Protein AF-A0A5M3XUG5-F1 (afdb_monomer_lite)

Structure (mmCIF, N/CA/C/O backbone):
data_AF-A0A5M3XUG5-F1
#
_entry.id   AF-A0A5M3XUG5-F1
#
loop_
_atom_site.group_PDB
_atom_site.id
_atom_site.type_symbol
_atom_site.label_atom_id
_atom_site.label_alt_id
_atom_site.label_comp_id
_atom_site.label_asym_id
_atom_site.label_entity_id
_atom_site.label_seq_id
_atom_site.pdbx_PDB_ins_code
_atom_site.Cartn_x
_atom_site.Cartn_y
_atom_site.Cartn_z
_atom_site.occupancy
_atom_site.B_iso_or_equiv
_atom_site.auth_seq_id
_atom_site.auth_comp_id
_atom_site.auth_asym_id
_atom_site.auth_atom_id
_atom_site.pdbx_PDB_model_num
ATOM 1 N N . MET A 1 1 ? 6.558 -25.273 -29.918 1.00 44.00 1 MET A N 1
ATOM 2 C CA . MET A 1 1 ? 5.511 -25.042 -28.904 1.00 44.00 1 MET A CA 1
ATOM 3 C C . MET A 1 1 ? 6.006 -23.908 -28.033 1.00 44.00 1 MET A C 1
ATOM 5 O O . MET A 1 1 ? 7.021 -24.093 -27.374 1.00 44.00 1 MET A O 1
ATOM 9 N N . ALA A 1 2 ? 5.424 -22.714 -28.154 1.00 50.59 2 ALA A N 1
ATOM 10 C CA . ALA A 1 2 ? 5.779 -21.610 -27.267 1.00 50.59 2 ALA A CA 1
ATOM 11 C C . ALA A 1 2 ? 5.319 -22.002 -25.861 1.00 50.59 2 ALA A C 1
ATOM 13 O O . ALA A 1 2 ? 4.188 -22.458 -25.713 1.00 50.59 2 ALA A O 1
ATOM 14 N N . ALA A 1 3 ? 6.206 -21.914 -24.871 1.00 52.91 3 ALA A N 1
ATOM 15 C CA . ALA A 1 3 ? 5.811 -22.094 -23.484 1.00 52.91 3 ALA A CA 1
ATOM 16 C C . ALA A 1 3 ? 4.687 -21.092 -23.202 1.00 52.91 3 ALA A C 1
ATOM 18 O O . ALA A 1 3 ? 4.882 -19.890 -23.382 1.00 52.91 3 ALA A O 1
ATOM 19 N N . GLU A 1 4 ? 3.509 -21.599 -22.851 1.00 58.75 4 GLU A N 1
ATOM 20 C CA . GLU A 1 4 ? 2.359 -20.803 -22.435 1.00 58.75 4 GLU A CA 1
ATOM 21 C C . GLU A 1 4 ? 2.737 -20.110 -21.121 1.00 58.75 4 GLU A C 1
ATOM 23 O O . GLU A 1 4 ? 2.562 -20.645 -20.029 1.00 58.75 4 GLU A O 1
ATOM 28 N N . GLY A 1 5 ? 3.396 -18.958 -21.240 1.00 61.34 5 GLY A N 1
ATOM 29 C CA . GLY A 1 5 ? 3.752 -18.118 -20.110 1.00 61.34 5 GLY A CA 1
ATOM 30 C C . GLY A 1 5 ? 2.484 -17.567 -19.474 1.00 61.34 5 GLY A C 1
ATOM 31 O O . GLY A 1 5 ? 1.532 -17.203 -20.165 1.00 61.34 5 GLY A O 1
ATOM 32 N N . THR A 1 6 ? 2.465 -17.497 -18.149 1.00 76.12 6 THR A N 1
ATOM 33 C CA . THR A 1 6 ? 1.439 -16.745 -17.434 1.00 76.12 6 THR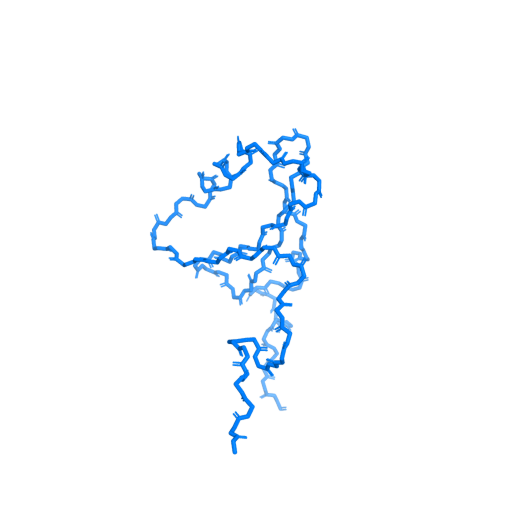 A CA 1
ATOM 34 C C . THR A 1 6 ? 1.535 -15.267 -17.832 1.00 76.12 6 THR A C 1
ATOM 36 O O . THR A 1 6 ? 2.577 -14.799 -18.303 1.00 76.12 6 THR A O 1
ATOM 39 N N . ALA A 1 7 ? 0.477 -14.486 -17.584 1.00 77.31 7 ALA A N 1
ATOM 40 C CA . ALA A 1 7 ? 0.508 -13.025 -17.755 1.00 77.31 7 ALA A CA 1
ATOM 41 C C . ALA A 1 7 ? 1.603 -12.330 -16.908 1.00 77.31 7 ALA A C 1
ATOM 43 O O . ALA A 1 7 ? 1.855 -11.142 -17.074 1.00 77.31 7 ALA A O 1
ATOM 44 N N . TRP A 1 8 ? 2.275 -13.082 -16.031 1.00 80.88 8 TRP A N 1
ATOM 45 C CA . TRP A 1 8 ? 3.360 -12.648 -15.159 1.00 80.88 8 TRP A CA 1
ATOM 46 C C . TRP A 1 8 ? 4.758 -12.885 -15.751 1.00 80.88 8 TRP A C 1
ATOM 48 O O . TRP A 1 8 ? 5.752 -12.784 -15.038 1.00 80.88 8 TRP A O 1
ATOM 58 N N . GLY A 1 9 ? 4.859 -13.221 -17.042 1.00 77.00 9 GLY A N 1
ATOM 59 C CA . GLY A 1 9 ? 6.145 -13.311 -17.744 1.00 77.00 9 GLY A CA 1
ATOM 60 C C . GLY A 1 9 ? 6.981 -14.547 -17.391 1.00 77.00 9 GLY A C 1
ATOM 61 O O 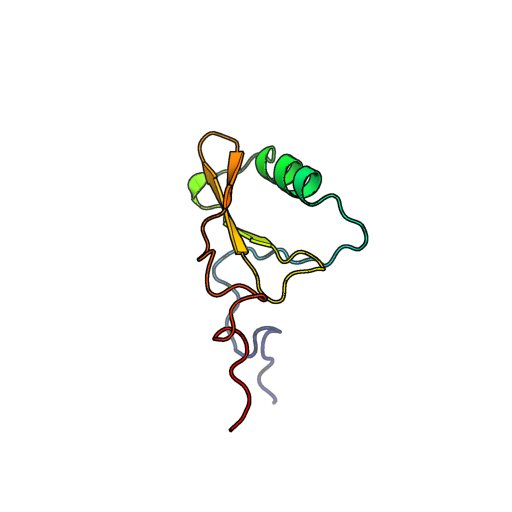. GLY A 1 9 ? 8.186 -14.571 -17.629 1.00 77.00 9 GLY A O 1
ATOM 62 N N . GLY A 1 10 ? 6.359 -15.588 -16.837 1.00 81.12 10 GLY A N 1
ATOM 63 C CA . GLY A 1 10 ? 7.019 -16.838 -16.469 1.00 81.12 10 GLY A CA 1
ATOM 64 C C . GLY A 1 10 ? 6.028 -17.992 -16.352 1.00 81.12 10 GLY A C 1
ATOM 65 O O . GLY A 1 10 ? 4.872 -17.874 -16.731 1.00 81.12 10 GLY A O 1
ATOM 66 N N . TRP A 1 11 ? 6.467 -19.131 -15.824 1.00 81.69 11 TRP A N 1
ATOM 67 C CA . TRP A 1 11 ? 5.595 -20.299 -15.613 1.00 81.69 11 TRP A CA 1
ATOM 68 C C . TRP A 1 11 ? 4.912 -20.302 -14.238 1.00 81.69 11 TRP A C 1
ATOM 70 O O . TRP A 1 11 ? 4.137 -21.204 -13.929 1.00 81.69 11 TRP A O 1
ATOM 80 N N . LYS A 1 12 ? 5.223 -19.315 -13.392 1.00 78.88 12 LYS A N 1
ATOM 81 C CA . LYS A 1 12 ? 4.692 -19.203 -12.035 1.00 78.88 12 LYS A CA 1
ATOM 82 C C . LYS A 1 12 ? 3.538 -18.209 -11.965 1.00 78.88 12 LYS A C 1
ATOM 84 O O . LYS A 1 12 ? 3.460 -17.258 -12.745 1.00 78.88 12 LYS A O 1
ATOM 89 N N . TYR A 1 13 ? 2.672 -18.454 -10.992 1.00 82.75 13 TYR A N 1
ATOM 90 C CA . TYR A 1 13 ? 1.614 -17.554 -10.555 1.00 82.75 13 TYR A CA 1
ATOM 91 C C . TYR A 1 13 ? 2.037 -16.867 -9.248 1.00 82.75 13 TYR A C 1
ATOM 93 O O . TYR A 1 13 ? 2.928 -17.385 -8.566 1.00 82.75 13 TYR A O 1
ATOM 101 N N . PRO A 1 14 ? 1.424 -15.726 -8.893 1.00 81.12 14 PRO A N 1
ATOM 102 C CA . PRO A 1 14 ? 1.621 -15.102 -7.593 1.00 81.12 14 PRO A CA 1
ATOM 103 C C . PRO A 1 14 ? 1.349 -16.090 -6.454 1.00 81.12 14 PRO A C 1
ATOM 105 O O . PRO A 1 14 ? 0.416 -16.889 -6.519 1.00 81.12 14 PRO A O 1
ATOM 108 N N . GLU A 1 15 ? 2.157 -16.024 -5.398 1.00 86.75 15 GLU A N 1
ATOM 109 C CA . GLU A 1 15 ? 1.966 -16.842 -4.189 1.00 86.75 15 GLU A CA 1
ATOM 110 C C . GLU A 1 15 ? 0.856 -16.291 -3.273 1.00 86.75 15 GLU A C 1
ATOM 112 O O . GLU A 1 15 ? 0.529 -16.891 -2.250 1.00 86.75 15 GLU A O 1
ATOM 117 N N . CYS A 1 16 ? 0.265 -15.153 -3.643 1.00 82.69 16 CYS A N 1
ATOM 118 C CA . CYS A 1 16 ? -0.838 -14.502 -2.955 1.00 82.69 16 CYS A CA 1
ATOM 119 C C . CYS A 1 16 ? -1.881 -13.984 -3.950 1.00 82.69 16 CYS A C 1
ATOM 121 O O . CYS A 1 16 ? -1.606 -13.805 -5.137 1.00 82.69 16 CYS A O 1
ATOM 123 N N . ASP A 1 17 ? -3.080 -13.712 -3.447 1.00 84.81 17 ASP A N 1
ATOM 124 C CA . ASP A 1 17 ? -4.103 -13.036 -4.229 1.00 84.81 17 ASP A CA 1
ATOM 125 C C . ASP A 1 17 ? -3.705 -11.572 -4.464 1.00 84.81 17 ASP A C 1
ATOM 127 O O . ASP A 1 17 ? -3.346 -10.849 -3.531 1.00 84.81 17 ASP A O 1
ATOM 131 N N . VAL A 1 18 ? -3.784 -11.137 -5.722 1.00 86.94 18 VAL A N 1
ATOM 132 C CA . VAL A 1 18 ? -3.517 -9.756 -6.130 1.00 86.94 18 VAL A CA 1
ATOM 133 C C . VAL A 1 18 ? -4.781 -9.181 -6.749 1.00 86.94 18 VAL A C 1
ATOM 135 O O . VAL A 1 18 ? -5.306 -9.716 -7.727 1.00 86.94 18 VAL A O 1
ATOM 138 N N . TRP A 1 19 ? -5.239 -8.061 -6.200 1.00 88.12 19 TRP A N 1
ATOM 139 C CA . TRP A 1 19 ? -6.322 -7.259 -6.759 1.00 88.12 19 TRP A CA 1
ATOM 140 C C . TRP A 1 19 ? -5.758 -5.908 -7.179 1.00 88.12 19 TRP A C 1
ATOM 142 O O . TRP A 1 19 ? -5.077 -5.251 -6.395 1.00 88.12 19 TRP A O 1
ATOM 152 N N . ALA A 1 20 ? -6.036 -5.502 -8.415 1.00 89.88 20 ALA A N 1
ATOM 153 C CA . ALA A 1 20 ? -5.567 -4.244 -8.978 1.00 89.88 20 ALA A CA 1
ATOM 154 C C . ALA A 1 20 ? -6.711 -3.535 -9.707 1.00 89.88 20 ALA A C 1
ATOM 156 O O . ALA A 1 20 ? -7.565 -4.180 -10.319 1.00 89.88 20 ALA A O 1
ATOM 157 N N . GLY A 1 21 ? -6.715 -2.207 -9.647 1.00 87.62 21 GLY A N 1
ATOM 158 C CA . GLY A 1 21 ? -7.684 -1.365 -10.334 1.00 87.62 21 GLY A CA 1
ATOM 159 C C . GLY A 1 21 ? -7.175 0.066 -10.450 1.00 87.62 21 GLY A C 1
ATOM 160 O O . GLY A 1 21 ? -6.365 0.503 -9.639 1.00 87.62 21 GLY A O 1
ATOM 161 N N . ALA A 1 22 ? -7.664 0.774 -11.464 1.00 89.12 22 ALA A N 1
ATOM 162 C CA . ALA A 1 22 ? -7.478 2.208 -11.642 1.00 89.12 22 ALA A CA 1
ATOM 163 C C . ALA A 1 22 ? -8.863 2.857 -11.629 1.00 89.12 22 ALA A C 1
ATOM 165 O O . ALA A 1 22 ? -9.781 2.372 -12.297 1.00 89.12 22 ALA A O 1
ATOM 166 N N . LEU A 1 23 ? -9.028 3.906 -10.831 1.00 86.31 23 LEU A N 1
ATOM 167 C CA . LEU A 1 23 ? -10.305 4.578 -10.624 1.00 86.31 23 LEU A CA 1
ATOM 168 C C . LEU A 1 23 ? -10.148 6.055 -10.988 1.00 86.31 23 LEU A C 1
ATOM 170 O O . LEU A 1 23 ? -9.148 6.664 -10.626 1.00 86.31 23 LEU A O 1
ATOM 174 N N . ASN A 1 24 ? -11.142 6.624 -11.668 1.00 84.00 24 ASN A N 1
ATOM 175 C CA . ASN A 1 24 ? -11.210 8.063 -11.933 1.00 84.00 24 ASN A CA 1
ATOM 176 C C . ASN A 1 24 ? -12.095 8.732 -10.876 1.00 84.00 24 ASN A C 1
ATOM 178 O O . ASN A 1 24 ? -13.114 8.151 -10.496 1.00 84.00 24 ASN A O 1
ATOM 182 N N . ASP A 1 25 ? -11.720 9.935 -10.430 1.00 81.06 25 ASP A N 1
ATOM 183 C CA . ASP A 1 25 ? -12.468 10.743 -9.449 1.00 81.06 25 ASP A CA 1
ATOM 184 C C . ASP A 1 25 ? -12.826 9.985 -8.152 1.00 81.06 25 ASP A C 1
ATOM 186 O O . ASP A 1 25 ? -13.855 10.233 -7.514 1.00 81.06 25 ASP A O 1
ATOM 190 N N . ALA A 1 26 ? -12.002 9.009 -7.763 1.00 84.25 26 ALA A N 1
ATOM 191 C CA . ALA A 1 26 ? -12.249 8.213 -6.572 1.00 84.25 26 ALA A CA 1
ATOM 192 C C . ALA A 1 26 ? -11.835 8.969 -5.311 1.00 84.25 26 ALA A C 1
ATOM 194 O O . ALA A 1 26 ? -10.710 9.437 -5.180 1.00 84.25 26 ALA A O 1
ATOM 195 N N . ASP A 1 27 ? -12.736 9.004 -4.331 1.00 88.56 27 ASP A N 1
ATOM 196 C CA . ASP A 1 27 ? -12.392 9.409 -2.973 1.00 88.56 27 ASP A CA 1
ATOM 197 C C . ASP A 1 27 ? -11.510 8.316 -2.353 1.00 88.56 27 ASP A C 1
ATOM 199 O O . ASP A 1 27 ? -12.001 7.281 -1.881 1.00 88.56 27 ASP A O 1
ATOM 203 N N . LEU A 1 28 ? -10.196 8.543 -2.392 1.00 87.25 28 LEU A N 1
ATOM 204 C CA . LEU A 1 28 ? -9.198 7.605 -1.898 1.00 87.25 28 LEU A CA 1
ATOM 205 C C . LEU A 1 28 ? -9.470 7.205 -0.443 1.00 87.25 28 LEU A C 1
ATOM 207 O O . LEU A 1 28 ? -9.377 6.027 -0.086 1.00 87.25 28 LEU A O 1
ATOM 211 N N . LYS A 1 29 ? -9.883 8.160 0.395 1.00 87.94 29 LYS A N 1
ATOM 212 C CA . LYS A 1 29 ? -10.199 7.878 1.793 1.00 87.94 29 LYS A CA 1
ATOM 213 C C . LYS A 1 29 ? -11.361 6.891 1.898 1.00 87.94 29 LYS A C 1
ATOM 215 O O . LYS A 1 29 ? -11.264 5.932 2.658 1.00 87.94 29 LYS A O 1
ATOM 220 N N . ARG A 1 30 ? -12.437 7.072 1.126 1.00 90.94 30 ARG A N 1
ATOM 221 C CA . ARG A 1 30 ? -13.575 6.130 1.124 1.00 90.94 30 ARG A CA 1
ATOM 222 C C . ARG A 1 30 ? -13.186 4.738 0.650 1.00 90.94 30 ARG A C 1
ATOM 224 O O . ARG A 1 30 ? -13.692 3.760 1.199 1.00 90.94 30 ARG A O 1
ATOM 231 N N . VAL A 1 31 ? -12.303 4.635 -0.342 1.00 90.94 31 VAL A N 1
ATOM 232 C CA . VAL A 1 31 ? -11.790 3.341 -0.815 1.00 90.94 31 VAL A CA 1
ATOM 233 C C . VAL A 1 31 ? -11.021 2.638 0.304 1.00 90.94 31 VAL A C 1
ATOM 235 O O . VAL A 1 31 ? -11.304 1.480 0.612 1.00 90.94 31 VAL A O 1
ATOM 238 N N . LEU A 1 32 ? -10.104 3.345 0.964 1.00 91.06 32 LEU A N 1
ATOM 239 C CA . LEU A 1 32 ? -9.326 2.803 2.078 1.00 91.06 32 LEU A CA 1
ATOM 240 C C . LEU A 1 32 ? -10.214 2.437 3.277 1.00 91.06 32 LEU A C 1
ATOM 242 O O . LEU A 1 32 ? -10.088 1.338 3.817 1.00 91.06 32 LEU A O 1
ATOM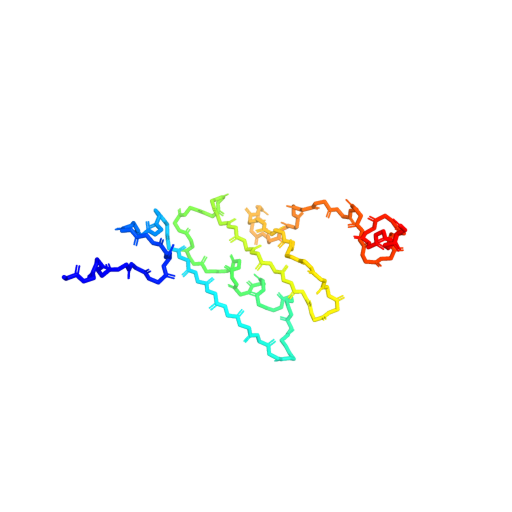 246 N N . ASP A 1 33 ? -11.164 3.295 3.651 1.00 93.00 33 ASP A N 1
ATOM 247 C CA . ASP A 1 33 ? -12.128 3.017 4.721 1.00 93.00 33 ASP A CA 1
ATOM 248 C C . ASP A 1 33 ? -12.955 1.758 4.410 1.00 93.00 33 ASP A C 1
ATOM 250 O O . ASP A 1 33 ? -13.208 0.947 5.304 1.00 93.00 33 ASP A O 1
ATOM 254 N N . HIS A 1 34 ? -13.374 1.576 3.152 1.00 93.25 34 HIS A N 1
ATOM 255 C CA . HIS A 1 34 ? -14.111 0.389 2.724 1.00 93.25 34 HIS A CA 1
ATOM 256 C C . HIS A 1 34 ? -13.253 -0.875 2.831 1.00 93.25 34 HIS A C 1
ATOM 258 O O . HIS A 1 34 ? -13.689 -1.859 3.428 1.00 93.25 34 HIS A O 1
ATOM 264 N N . ILE A 1 35 ? -12.018 -0.830 2.322 1.00 93.69 35 ILE A N 1
ATOM 265 C CA . ILE A 1 35 ? -11.055 -1.934 2.409 1.00 93.69 35 ILE A CA 1
ATOM 266 C C . ILE A 1 35 ? -10.796 -2.303 3.876 1.00 93.69 35 ILE A C 1
ATOM 268 O O . ILE A 1 35 ? -10.813 -3.483 4.220 1.00 93.69 35 ILE A O 1
ATOM 272 N N . ALA A 1 36 ? -10.608 -1.325 4.764 1.00 94.19 36 ALA A N 1
A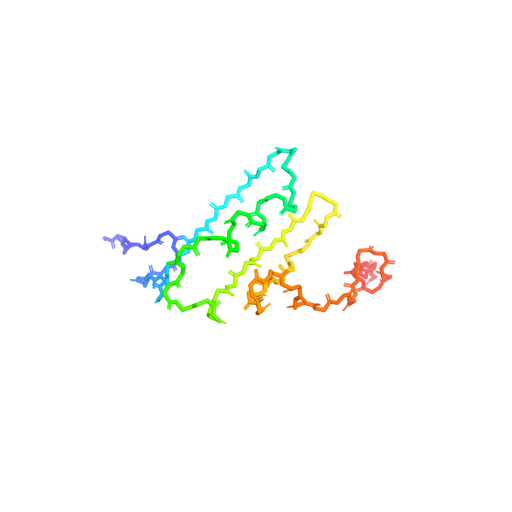TOM 273 C CA . ALA A 1 36 ? -10.353 -1.565 6.185 1.00 94.19 36 ALA A CA 1
ATOM 274 C C . ALA A 1 36 ? -11.506 -2.299 6.901 1.00 94.19 36 ALA A C 1
ATOM 276 O O . ALA A 1 36 ? -11.260 -3.038 7.854 1.00 94.19 36 ALA A O 1
ATOM 277 N N . GLN A 1 37 ? -12.747 -2.129 6.431 1.00 94.75 37 GLN A N 1
ATOM 278 C CA . GLN A 1 37 ? -13.953 -2.745 7.001 1.00 94.75 37 GLN A CA 1
ATOM 279 C C . GLN A 1 37 ? -14.242 -4.160 6.479 1.00 94.75 37 GLN A C 1
ATOM 281 O O . GLN A 1 37 ? -15.138 -4.834 6.995 1.00 94.75 37 GLN A O 1
ATOM 286 N N . MET A 1 38 ? -13.517 -4.632 5.462 1.00 94.12 38 MET A N 1
ATOM 287 C CA . MET A 1 38 ? -13.719 -5.979 4.929 1.00 94.12 38 MET A CA 1
ATOM 288 C C . MET A 1 38 ? -13.304 -7.055 5.956 1.00 94.12 38 MET A C 1
ATOM 290 O O . MET A 1 38 ? -12.402 -6.833 6.769 1.00 94.12 38 MET A O 1
ATOM 294 N N . PRO A 1 39 ? -13.933 -8.247 5.937 1.00 93.38 39 PRO A N 1
ATOM 295 C CA . PRO A 1 39 ? -13.697 -9.303 6.923 1.00 93.38 39 PRO A CA 1
ATOM 296 C C . PRO A 1 39 ? -12.394 -10.075 6.646 1.00 93.38 39 PRO A C 1
ATOM 298 O O . PRO A 1 39 ? -12.402 -11.265 6.326 1.00 93.38 39 PRO A O 1
ATOM 301 N N . TRP A 1 40 ? -11.250 -9.400 6.756 1.00 91.56 40 TRP A N 1
ATOM 302 C CA . TRP A 1 40 ? -9.941 -10.001 6.519 1.00 91.56 40 TRP A CA 1
ATOM 303 C C . TRP A 1 40 ? -9.638 -11.106 7.528 1.00 91.56 40 TRP A C 1
ATOM 305 O O . TRP A 1 40 ? -9.653 -10.889 8.739 1.00 91.56 40 TRP A O 1
ATOM 315 N N . ARG A 1 41 ? -9.251 -12.284 7.028 1.00 91.50 41 ARG A N 1
ATOM 316 C CA . ARG A 1 41 ? -8.775 -13.389 7.875 1.00 91.50 41 ARG A CA 1
ATOM 317 C C . ARG A 1 41 ? -7.496 -13.026 8.639 1.00 91.50 41 ARG A C 1
ATOM 319 O O . ARG A 1 41 ? -7.352 -13.397 9.799 1.00 91.50 41 ARG A O 1
ATOM 326 N N . CYS A 1 42 ? -6.582 -12.308 7.984 1.00 91.31 42 CYS A N 1
ATOM 327 C CA . CYS A 1 42 ? -5.300 -11.874 8.543 1.00 91.31 42 CYS A CA 1
ATOM 328 C C . CYS A 1 42 ? -5.098 -10.362 8.309 1.00 91.31 42 CYS A C 1
ATOM 330 O O . CYS A 1 42 ? -4.326 -9.989 7.427 1.00 91.31 42 CYS A O 1
ATOM 332 N N . PRO A 1 43 ? -5.748 -9.477 9.091 1.00 92.06 43 PRO A N 1
ATOM 333 C CA . PRO A 1 43 ? -5.705 -8.023 8.883 1.00 92.06 43 PRO A CA 1
ATOM 334 C C . PRO A 1 43 ? -4.284 -7.446 8.831 1.00 92.06 43 PRO A C 1
ATOM 336 O O . PRO A 1 43 ? -3.982 -6.580 8.020 1.00 92.06 43 PRO A O 1
ATOM 339 N N . ASN A 1 44 ? -3.373 -7.969 9.660 1.00 90.50 44 ASN A N 1
ATOM 340 C CA . ASN A 1 44 ? -1.998 -7.469 9.739 1.00 90.50 44 ASN A CA 1
ATOM 341 C C . ASN A 1 44 ? -1.152 -7.757 8.487 1.00 90.50 44 ASN A C 1
ATOM 343 O O . ASN A 1 44 ? -0.132 -7.089 8.302 1.00 90.50 44 ASN A O 1
ATOM 347 N N . ALA A 1 45 ? -1.567 -8.726 7.663 1.00 90.88 45 ALA A N 1
ATOM 348 C CA . ALA A 1 45 ? -0.913 -9.087 6.407 1.00 90.88 45 ALA A CA 1
ATOM 349 C C . ALA A 1 45 ? -1.425 -8.269 5.209 1.00 90.88 45 ALA A C 1
ATOM 351 O O . ALA A 1 45 ? -0.843 -8.352 4.133 1.00 90.88 45 ALA A O 1
ATOM 352 N N . LEU A 1 46 ? -2.494 -7.481 5.381 1.00 92.50 46 LEU A N 1
ATOM 353 C CA . LEU A 1 46 ? -3.027 -6.635 4.320 1.00 92.50 46 LEU A CA 1
ATOM 354 C C . LEU A 1 46 ? -2.037 -5.517 3.977 1.00 92.50 46 LEU A C 1
ATOM 356 O O . LEU A 1 46 ? -1.613 -4.754 4.852 1.00 92.50 46 LEU A O 1
ATOM 360 N N . GLN A 1 47 ? -1.731 -5.409 2.688 1.00 93.38 47 GLN A N 1
ATOM 361 C CA . GLN A 1 47 ? -0.969 -4.323 2.092 1.00 93.38 47 GLN A CA 1
ATOM 362 C C . GLN A 1 47 ? -1.794 -3.731 0.958 1.00 93.38 47 GLN A C 1
ATOM 364 O O . GLN A 1 47 ? -2.267 -4.457 0.086 1.00 93.38 47 GLN A O 1
ATOM 369 N N . VAL A 1 48 ? -1.968 -2.417 0.985 1.00 93.62 48 VAL A N 1
ATOM 370 C CA . VAL A 1 48 ? -2.648 -1.668 -0.068 1.00 93.62 48 VAL A CA 1
ATOM 371 C C . VAL A 1 48 ? -1.622 -0.743 -0.695 1.00 93.62 48 VAL A C 1
ATOM 373 O O . VAL A 1 48 ? -1.064 0.103 -0.003 1.00 93.62 48 VAL A O 1
ATOM 376 N N . PHE A 1 49 ? -1.353 -0.927 -1.981 1.00 92.50 49 PHE A N 1
ATOM 377 C CA . PHE A 1 49 ? -0.509 -0.027 -2.759 1.00 92.50 49 PHE A CA 1
ATOM 378 C C . PHE A 1 49 ? -1.424 0.991 -3.431 1.00 92.50 49 PHE A C 1
ATOM 380 O O . PHE A 1 49 ? -2.331 0.610 -4.170 1.00 92.50 49 PHE A O 1
ATOM 387 N N . VAL A 1 50 ? -1.213 2.267 -3.135 1.00 89.75 50 VAL A N 1
ATOM 388 C CA . VAL A 1 50 ? -2.033 3.380 -3.616 1.00 89.75 50 VAL A CA 1
ATOM 389 C C . VAL A 1 50 ? -1.140 4.377 -4.326 1.00 89.75 50 VAL A C 1
ATOM 391 O O . VAL A 1 50 ? -0.066 4.675 -3.824 1.00 89.75 50 VAL A O 1
ATOM 394 N N . MET A 1 51 ? -1.597 4.877 -5.463 1.00 88.56 51 MET A N 1
ATOM 395 C CA . MET A 1 51 ? -1.019 6.020 -6.158 1.00 88.56 51 MET A CA 1
ATOM 396 C C . MET A 1 51 ? -2.183 6.966 -6.434 1.00 88.56 51 MET A C 1
ATOM 398 O O . MET A 1 51 ? -3.139 6.565 -7.106 1.00 88.56 51 MET A O 1
ATOM 402 N N . ASP A 1 52 ? -2.151 8.154 -5.840 1.00 84.69 52 ASP A N 1
ATOM 403 C CA . ASP A 1 52 ? -3.099 9.218 -6.170 1.00 84.69 52 ASP A CA 1
ATOM 404 C C . ASP A 1 52 ? -2.787 9.794 -7.565 1.00 84.69 52 ASP A C 1
ATOM 406 O O . ASP A 1 52 ? -1.699 9.607 -8.103 1.00 84.69 52 ASP A O 1
ATOM 410 N N . GLN A 1 53 ? -3.740 10.493 -8.178 1.00 81.19 53 GLN A N 1
ATOM 411 C CA . GLN A 1 53 ? -3.595 11.088 -9.507 1.00 81.19 53 GLN A CA 1
ATOM 412 C C . GLN A 1 53 ? -2.440 12.098 -9.584 1.00 81.19 53 GLN A C 1
ATOM 414 O O . GLN A 1 53 ? -1.846 12.270 -10.649 1.00 81.19 53 GLN A O 1
ATOM 419 N N . GLU A 1 54 ? -2.157 12.784 -8.479 1.00 81.81 54 GLU A N 1
ATOM 420 C CA . GLU A 1 54 ? -1.068 13.761 -8.374 1.00 81.81 54 GLU A CA 1
ATOM 421 C C . GLU A 1 54 ? 0.275 13.112 -7.998 1.00 81.81 54 GLU A C 1
ATOM 423 O O . GLU A 1 54 ? 1.292 13.798 -7.985 1.00 81.81 54 GLU A O 1
ATOM 428 N N . GLU A 1 55 ? 0.292 11.802 -7.725 1.00 82.38 55 GLU A N 1
ATOM 429 C CA . GLU A 1 55 ? 1.486 11.058 -7.326 1.00 82.38 55 GLU A CA 1
ATOM 430 C C . GLU A 1 55 ? 2.098 10.289 -8.511 1.00 82.38 55 GLU A C 1
ATOM 432 O O . GLU A 1 55 ? 1.413 9.769 -9.393 1.00 82.38 55 GLU A O 1
ATOM 437 N N . LEU A 1 56 ? 3.421 10.161 -8.511 1.00 82.75 56 LEU A N 1
ATOM 438 C CA . LEU A 1 56 ? 4.209 9.458 -9.524 1.00 82.75 56 LEU A CA 1
ATOM 439 C C . LEU A 1 56 ? 4.598 8.035 -9.097 1.00 82.75 56 LEU A C 1
ATOM 441 O O . LEU A 1 56 ? 5.135 7.269 -9.901 1.00 82.75 56 LEU A O 1
ATOM 445 N N . PHE A 1 57 ? 4.332 7.647 -7.847 1.00 85.38 57 PHE A N 1
ATOM 446 C CA . PHE A 1 57 ? 4.691 6.337 -7.305 1.00 85.38 57 PHE A CA 1
ATOM 447 C C . PHE A 1 57 ? 3.663 5.807 -6.306 1.00 85.38 57 PHE A C 1
ATOM 449 O O . PHE A 1 57 ? 2.881 6.543 -5.717 1.00 85.38 57 PHE A O 1
ATOM 456 N N . PHE A 1 58 ? 3.678 4.487 -6.098 1.00 88.62 58 PHE A N 1
ATOM 457 C CA . PHE A 1 58 ? 2.808 3.853 -5.115 1.00 88.62 58 PHE A CA 1
ATOM 458 C C . PHE A 1 58 ? 3.344 4.030 -3.695 1.00 88.62 58 PHE A C 1
ATOM 460 O O . PHE A 1 58 ? 4.483 3.673 -3.388 1.00 88.62 58 PHE A O 1
ATOM 467 N N . ARG A 1 59 ? 2.464 4.444 -2.792 1.00 88.50 59 ARG A N 1
ATOM 468 C CA . ARG A 1 59 ? 2.647 4.395 -1.345 1.00 88.50 59 ARG A CA 1
ATOM 469 C C . ARG A 1 59 ? 1.963 3.152 -0.786 1.00 88.50 59 ARG A C 1
ATOM 471 O O . ARG A 1 59 ? 0.933 2.697 -1.282 1.00 88.50 59 ARG A O 1
ATOM 478 N N . VAL A 1 60 ? 2.537 2.575 0.264 1.00 91.56 60 VAL A N 1
ATOM 479 C CA . VAL A 1 60 ? 1.984 1.380 0.915 1.00 91.56 60 VAL A CA 1
ATOM 480 C C . VAL A 1 60 ? 1.169 1.809 2.118 1.00 91.56 60 VAL A C 1
ATOM 482 O O . VAL A 1 60 ? 1.638 2.597 2.925 1.00 91.56 60 VAL A O 1
ATOM 485 N N . SER A 1 61 ? -0.022 1.252 2.282 1.00 92.19 61 SER A N 1
ATOM 486 C CA . SER A 1 61 ? -0.831 1.359 3.491 1.00 92.19 61 SER A CA 1
ATOM 487 C C . SER A 1 61 ? -1.067 -0.019 4.098 1.00 92.19 61 SER A C 1
ATOM 489 O O . SER A 1 61 ? -1.315 -0.994 3.390 1.00 92.19 61 SER A O 1
ATOM 491 N N . MET A 1 62 ? -0.991 -0.114 5.424 1.00 94.44 62 MET A N 1
ATOM 492 C CA . MET A 1 62 ? -1.191 -1.357 6.170 1.00 94.44 62 MET A CA 1
ATOM 493 C C . MET A 1 62 ? -2.245 -1.173 7.254 1.00 94.44 62 MET A C 1
ATOM 495 O O . MET A 1 62 ? -2.298 -0.140 7.922 1.00 94.44 62 MET A O 1
ATOM 499 N N . LEU A 1 63 ? -3.068 -2.200 7.465 1.00 93.62 63 LEU A N 1
ATOM 500 C CA . LEU A 1 63 ? -4.151 -2.152 8.443 1.00 93.62 63 LEU A CA 1
ATOM 501 C C . LEU A 1 63 ? -3.590 -2.353 9.855 1.00 93.62 63 LEU A C 1
ATOM 503 O O . LEU A 1 63 ? -3.002 -3.394 10.162 1.00 93.62 63 LEU A O 1
ATOM 507 N N . ARG A 1 64 ? -3.739 -1.342 10.715 1.00 91.62 64 ARG A N 1
ATOM 508 C CA . ARG A 1 64 ? -3.241 -1.317 12.097 1.00 91.62 64 ARG A CA 1
ATOM 509 C C . ARG A 1 64 ? -4.305 -0.738 13.017 1.00 91.62 64 ARG A C 1
ATOM 511 O O . ARG A 1 64 ? -4.700 0.412 12.877 1.00 91.62 64 ARG A O 1
ATOM 518 N N . GLY A 1 65 ? -4.763 -1.542 13.975 1.00 85.50 65 GLY A N 1
ATOM 519 C CA . GLY A 1 65 ? -5.778 -1.102 14.938 1.00 85.50 65 GLY A CA 1
ATOM 520 C C . GLY A 1 65 ? -7.138 -0.765 14.313 1.00 85.50 65 GLY A C 1
ATOM 521 O O . GLY A 1 65 ? -7.869 0.025 14.891 1.00 85.50 65 GLY A O 1
ATOM 522 N N . GLY A 1 66 ? -7.470 -1.344 13.153 1.00 86.50 66 GLY A N 1
ATOM 523 C CA . GLY A 1 66 ? -8.727 -1.080 12.439 1.00 86.50 66 GLY A CA 1
ATOM 524 C C . GLY A 1 66 ? -8.658 0.053 11.412 1.00 86.50 66 GLY A C 1
ATOM 525 O O . GLY A 1 66 ? -9.639 0.287 10.719 1.00 86.50 66 GLY A O 1
ATOM 526 N N . GLU A 1 67 ? -7.504 0.705 11.262 1.00 90.00 67 GLU A N 1
ATOM 527 C CA . GLU A 1 67 ? -7.302 1.794 10.302 1.00 90.00 67 GLU A CA 1
ATOM 528 C C . GLU A 1 67 ? -6.150 1.484 9.343 1.00 90.00 67 GLU A C 1
ATOM 530 O O . GLU A 1 67 ? -5.139 0.894 9.740 1.00 90.00 67 GLU A O 1
ATOM 535 N N . LEU A 1 68 ? -6.279 1.888 8.077 1.00 91.88 68 LEU A N 1
ATOM 536 C CA . LEU A 1 68 ? -5.171 1.841 7.126 1.00 91.88 68 LEU A CA 1
ATOM 537 C C . LEU A 1 68 ? -4.234 3.018 7.389 1.00 91.88 68 LEU A C 1
ATOM 539 O O . LEU A 1 68 ? -4.629 4.176 7.303 1.00 91.88 68 LEU A O 1
ATOM 543 N N . ARG A 1 69 ? -2.985 2.702 7.730 1.00 90.38 69 ARG A N 1
ATOM 544 C CA . ARG A 1 69 ? -1.925 3.684 7.969 1.00 90.38 69 ARG A CA 1
ATOM 545 C C . ARG A 1 69 ? -0.878 3.565 6.878 1.00 90.38 69 ARG A C 1
ATOM 547 O O . ARG A 1 69 ? -0.486 2.448 6.545 1.00 90.38 69 ARG A O 1
ATOM 554 N N . GLN A 1 70 ? -0.414 4.695 6.360 1.00 89.25 70 GLN A N 1
ATOM 555 C CA . GLN A 1 70 ? 0.623 4.733 5.335 1.00 89.25 70 GLN A CA 1
ATOM 556 C C . GLN A 1 70 ? 2.002 4.383 5.922 1.00 89.25 70 GLN A C 1
ATOM 558 O O . GLN A 1 70 ? 2.396 4.882 6.974 1.00 89.25 70 GLN A O 1
ATOM 563 N N . TYR A 1 71 ? 2.725 3.519 5.216 1.00 80.12 71 TYR A N 1
ATOM 564 C CA . TYR A 1 71 ? 4.062 3.003 5.484 1.00 80.12 71 TYR A CA 1
ATOM 565 C C . TYR A 1 71 ? 4.861 2.993 4.177 1.00 80.12 71 TYR A C 1
ATOM 567 O O . TYR A 1 71 ? 5.108 1.950 3.587 1.00 80.12 71 TYR A O 1
ATOM 575 N N . ALA A 1 72 ? 5.265 4.160 3.703 1.00 74.88 72 ALA A N 1
ATOM 576 C CA . ALA A 1 72 ? 6.202 4.297 2.596 1.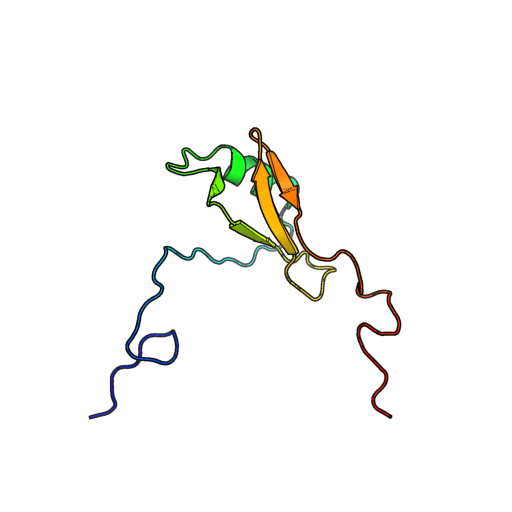00 74.88 72 ALA A CA 1
ATOM 577 C C . ALA A 1 72 ? 7.067 5.533 2.848 1.00 74.88 72 ALA A C 1
ATOM 579 O O . ALA A 1 72 ? 6.633 6.413 3.601 1.00 74.88 72 ALA A O 1
ATOM 580 N N . PRO A 1 73 ? 8.291 5.578 2.296 1.00 68.50 73 PRO A N 1
ATOM 581 C CA . PRO A 1 73 ? 9.126 6.760 2.413 1.00 68.50 73 PRO A CA 1
ATOM 582 C C . PRO A 1 73 ? 8.347 7.972 1.897 1.00 68.50 73 PRO A C 1
ATOM 584 O O . PRO A 1 73 ? 7.740 7.924 0.832 1.00 68.50 73 PRO A O 1
ATOM 587 N N . VAL A 1 74 ? 8.311 9.020 2.718 1.00 70.12 74 VAL A N 1
ATOM 588 C CA . VAL A 1 74 ? 7.660 10.293 2.378 1.00 70.12 74 VAL A CA 1
ATOM 589 C C . VAL A 1 74 ? 8.574 11.139 1.490 1.00 70.12 74 VAL A C 1
ATOM 591 O O . VAL A 1 74 ? 8.107 12.086 0.888 1.00 70.12 74 VAL A O 1
ATOM 594 N N . THR A 1 75 ? 9.864 10.791 1.424 1.00 70.38 75 THR A N 1
ATOM 595 C CA . THR A 1 75 ? 10.900 11.494 0.669 1.00 70.38 75 THR A CA 1
ATOM 596 C C . THR A 1 75 ? 11.838 10.491 -0.025 1.00 70.38 75 THR A C 1
ATOM 598 O O . THR A 1 75 ? 12.095 9.422 0.550 1.00 70.38 75 THR A O 1
ATOM 601 N N . PRO A 1 76 ? 12.419 10.825 -1.189 1.00 76.81 76 PRO A N 1
ATOM 602 C CA . PRO A 1 76 ? 12.095 12.006 -1.992 1.00 76.81 76 PRO A CA 1
ATOM 603 C C . PRO A 1 76 ? 10.645 11.926 -2.497 1.00 76.81 76 PRO A C 1
ATOM 605 O O . PRO A 1 76 ? 10.156 10.837 -2.804 1.00 76.81 76 PRO A O 1
ATOM 608 N N . ASP A 1 77 ? 9.949 13.057 -2.492 1.00 81.31 77 ASP A N 1
ATOM 609 C CA . ASP A 1 77 ? 8.647 13.222 -3.142 1.00 81.31 77 ASP A CA 1
ATOM 610 C C . ASP A 1 77 ? 8.832 13.979 -4.460 1.00 81.31 77 ASP A C 1
ATOM 612 O O . ASP A 1 77 ? 9.941 14.367 -4.807 1.00 81.31 77 ASP A O 1
ATOM 616 N N . GLU A 1 78 ? 7.763 14.169 -5.222 1.00 81.31 78 GLU A N 1
ATOM 617 C CA . GLU A 1 78 ? 7.803 14.812 -6.535 1.00 81.31 78 GLU A CA 1
ATOM 618 C C . GLU A 1 78 ? 8.313 16.263 -6.508 1.00 81.31 78 GLU A C 1
ATOM 620 O O . GLU A 1 78 ? 8.682 16.799 -7.555 1.00 81.31 78 GLU A O 1
ATOM 625 N N . GLU A 1 79 ? 8.328 16.905 -5.336 1.00 79.88 79 GLU A N 1
ATOM 626 C CA . GLU A 1 79 ? 8.867 18.251 -5.140 1.00 79.88 79 GLU A CA 1
ATOM 627 C C . GLU A 1 79 ? 10.377 18.235 -4.838 1.00 79.88 79 GLU A C 1
ATOM 629 O O . GLU A 1 79 ? 11.035 19.278 -4.908 1.00 79.88 79 GLU A O 1
ATOM 634 N N . ASP A 1 80 ? 10.944 17.068 -4.519 1.00 80.88 80 ASP A N 1
ATOM 635 C CA . ASP A 1 80 ? 12.361 16.893 -4.228 1.00 80.88 80 ASP A CA 1
ATOM 636 C C . ASP A 1 80 ? 13.202 17.007 -5.520 1.00 80.88 80 ASP A C 1
ATOM 638 O O . ASP A 1 80 ? 12.984 16.259 -6.478 1.00 80.88 80 ASP A O 1
ATOM 642 N N . PRO A 1 81 ? 14.207 17.903 -5.575 1.00 80.25 81 PRO A N 1
ATOM 643 C CA . PRO A 1 81 ? 15.112 18.016 -6.720 1.00 80.25 81 PRO A CA 1
ATOM 644 C C . PRO A 1 81 ? 15.862 16.719 -7.062 1.00 80.25 81 PRO A C 1
ATOM 646 O O . PRO A 1 81 ? 16.303 16.545 -8.197 1.00 80.25 81 PRO A O 1
ATOM 649 N N . GLU A 1 82 ? 16.033 15.813 -6.096 1.00 81.38 82 GLU A N 1
ATOM 650 C CA . GLU A 1 82 ? 16.648 14.501 -6.304 1.00 81.38 82 GLU A CA 1
ATOM 651 C C . GLU A 1 82 ? 15.653 13.451 -6.838 1.00 81.38 82 GLU A C 1
ATOM 653 O O . GLU A 1 82 ? 16.079 12.359 -7.219 1.00 81.38 82 GLU A O 1
ATOM 658 N N . PHE A 1 83 ? 14.346 13.746 -6.884 1.00 81.25 83 PHE A N 1
ATOM 659 C CA . PHE A 1 83 ? 13.308 12.807 -7.330 1.00 81.25 83 PHE A CA 1
ATOM 660 C C . PHE A 1 83 ? 13.415 12.485 -8.821 1.00 81.25 83 PHE A C 1
ATOM 662 O O . PHE A 1 83 ? 13.401 11.321 -9.224 1.00 81.25 83 PHE A O 1
ATOM 669 N N . CYS A 1 84 ? 13.577 13.526 -9.633 1.00 80.38 84 CYS A N 1
ATOM 670 C CA . CYS A 1 84 ? 13.887 13.438 -11.052 1.00 80.38 84 CYS A CA 1
ATOM 671 C C . CYS A 1 84 ? 15.175 14.230 -11.288 1.00 80.38 84 CYS A C 1
ATOM 673 O O . CYS A 1 84 ? 15.084 15.406 -11.645 1.00 80.38 84 CYS A O 1
ATOM 675 N N . PRO A 1 85 ? 16.364 13.637 -11.056 1.00 73.56 85 PRO A N 1
ATOM 676 C CA . PRO A 1 85 ? 17.608 14.346 -11.307 1.00 73.56 85 PRO A CA 1
ATOM 677 C C . PRO A 1 85 ? 17.643 14.756 -12.780 1.00 73.56 85 PRO A C 1
ATOM 679 O O . PRO A 1 85 ? 17.393 13.924 -13.655 1.00 73.56 85 PRO A O 1
ATOM 682 N N . ASP A 1 86 ? 17.919 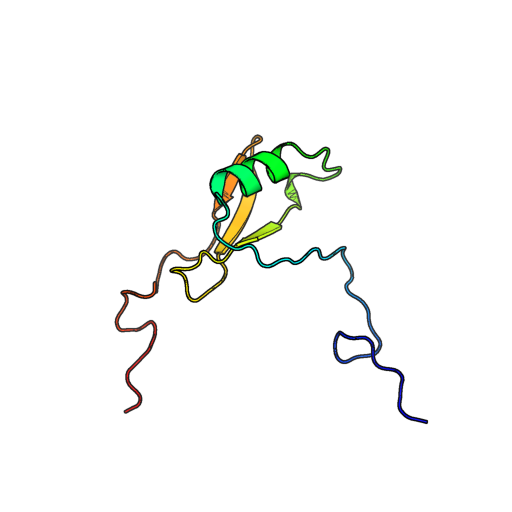16.035 -13.048 1.00 76.56 86 ASP A N 1
ATOM 683 C CA . ASP A 1 86 ? 18.127 16.519 -14.411 1.00 76.56 86 ASP A CA 1
ATOM 684 C C . ASP A 1 86 ? 19.178 15.628 -15.094 1.00 76.56 86 ASP A C 1
ATOM 686 O O . ASP A 1 86 ? 20.282 15.447 -14.571 1.00 76.56 86 ASP A O 1
ATOM 690 N N . ASP A 1 87 ? 18.828 15.053 -16.249 1.00 67.56 87 ASP A N 1
ATOM 691 C CA . ASP A 1 87 ? 19.769 14.325 -17.101 1.00 67.56 87 ASP A CA 1
ATOM 692 C C . ASP A 1 87 ? 20.906 15.290 -17.498 1.00 67.56 87 ASP A C 1
ATOM 694 O O . ASP A 1 87 ? 20.755 16.132 -18.392 1.00 67.56 87 ASP A O 1
ATOM 698 N N . HIS A 1 88 ? 22.040 15.202 -16.801 1.00 56.00 88 HIS A N 1
ATOM 699 C CA . HIS A 1 88 ? 23.301 15.859 -17.152 1.00 56.00 88 HIS A CA 1
ATOM 700 C C . HIS A 1 88 ? 24.239 14.896 -17.882 1.00 56.00 88 HIS A C 1
ATOM 702 O O . HIS A 1 88 ? 24.487 13.784 -17.362 1.00 56.00 88 HIS A O 1
#

pLDDT: mean 83.42, std 10.33, range [44.0, 94.75]

Sequence (88 aa):
MAAEGTAWGGWKYPECDVWAGALNDADLKRVLDHIAQMPWRCPNALQVFVMDQEELFFRVSMLRGGELRQYAPVTPDEEDPEFCPDDH

Foldseek 3Di:
DPPPADPVRHVDDDPDDDDDDDDPPDPPQVVQLVVLPDPDPCQQPDWDWDADPPFPGTWIWGRDPSGTDTDDDPPPGPVDCVPDPPPD

Organism: NCBI:txid90975

Secondary structure (DSSP, 8-state):
------TTSSSPPPSS-------SS--HHHHHHHHHHS--SSGGG-EEEE--TT-SSPEEEEEETTEEEE-S---S-TTSTTTS----

Radius of gyration: 17.09 Å; chains: 1; bounding box: 37×43×44 Å